Protein AF-X5M7S4-F1 (afdb_monomer_lite)

Foldseek 3Di:
DVQLCVLQVVVVWDWPDWDWDADPDPPDIDIDTHTDDPDVVSVVSSLVSQCPDPPDPHDDDDDDDDDPPPPPPPPPDDDDD

Radius of gyration: 19.51 Å; chains: 1; bounding box: 30×50×58 Å

Organism: NCBI:txid1458461

Secondary structure (DSSP, 8-state):
-HHHHHHHHTTT---SEEEEEE-SSTT-EEEEEE---SSHHHHHHHHHHHHTSTT--------------------------

Structure (mmCIF, N/CA/C/O backbone):
data_AF-X5M7S4-F1
#
_entry.id   AF-X5M7S4-F1
#
loop_
_atom_site.group_PDB
_atom_site.id
_atom_site.type_symbol
_atom_site.label_atom_id
_atom_site.label_alt_id
_atom_site.label_comp_id
_atom_site.label_asym_id
_atom_site.label_entity_id
_atom_site.label_seq_id
_atom_site.pdbx_PDB_ins_code
_atom_site.Cartn_x
_atom_site.Cartn_y
_atom_site.Cartn_z
_atom_site.occupancy
_atom_site.B_iso_or_equiv
_atom_site.auth_seq_id
_atom_site.auth_comp_id
_atom_site.auth_asym_id
_atom_site.auth_atom_id
_atom_site.pdbx_PDB_model_num
ATOM 1 N N . MET A 1 1 ? -1.051 5.644 -10.048 1.00 60.00 1 MET A N 1
ATOM 2 C CA . MET A 1 1 ? -1.447 6.339 -8.800 1.00 60.00 1 MET A CA 1
ATOM 3 C C . MET A 1 1 ? -2.838 5.965 -8.276 1.00 60.00 1 MET A C 1
ATOM 5 O O . MET A 1 1 ? -2.886 5.514 -7.139 1.00 60.00 1 MET A O 1
ATOM 9 N N . PRO A 1 2 ? -3.948 6.032 -9.044 1.00 60.69 2 PRO A N 1
ATOM 10 C CA . PRO A 1 2 ? -5.298 5.751 -8.512 1.00 60.69 2 PRO A CA 1
ATOM 11 C C . PRO A 1 2 ? -5.454 4.363 -7.866 1.00 60.69 2 PRO A C 1
ATOM 13 O O . PRO A 1 2 ? -6.159 4.198 -6.875 1.00 60.69 2 PRO A O 1
ATOM 16 N N . ARG A 1 3 ? -4.721 3.368 -8.386 1.00 78.50 3 ARG A N 1
ATOM 17 C CA . ARG A 1 3 ? -4.719 1.987 -7.880 1.00 78.50 3 ARG A CA 1
ATOM 18 C C . ARG A 1 3 ? -4.190 1.846 -6.448 1.00 78.50 3 ARG A C 1
ATOM 20 O O . ARG A 1 3 ? -4.613 0.933 -5.756 1.00 78.50 3 ARG A O 1
ATOM 27 N N . LEU A 1 4 ? -3.320 2.750 -5.996 1.00 81.50 4 LEU A N 1
ATOM 28 C CA . LEU A 1 4 ? -2.678 2.670 -4.676 1.00 81.50 4 LEU A CA 1
ATOM 29 C C . LEU A 1 4 ? -3.488 3.353 -3.574 1.00 81.50 4 LEU A C 1
ATOM 31 O O . LEU A 1 4 ? -3.311 3.041 -2.404 1.00 81.50 4 LEU A O 1
ATOM 35 N N . ILE A 1 5 ? -4.395 4.257 -3.945 1.00 81.31 5 ILE A N 1
ATOM 36 C CA . ILE A 1 5 ? -5.268 4.970 -3.003 1.00 81.31 5 ILE A CA 1
ATOM 37 C C . ILE A 1 5 ? -6.529 4.142 -2.707 1.00 81.31 5 ILE A C 1
ATOM 39 O O . ILE A 1 5 ? -7.041 4.156 -1.589 1.00 81.31 5 ILE A O 1
ATOM 43 N N . LEU A 1 6 ? -7.004 3.367 -3.688 1.00 84.38 6 LEU A N 1
ATOM 44 C CA . LEU A 1 6 ? -8.208 2.532 -3.586 1.00 84.38 6 LEU A CA 1
ATOM 45 C C . LEU A 1 6 ? -8.258 1.619 -2.342 1.00 84.38 6 LEU A C 1
ATOM 47 O O . LEU A 1 6 ? -9.314 1.573 -1.707 1.00 84.38 6 LEU A O 1
ATOM 51 N N . PRO A 1 7 ? -7.178 0.914 -1.946 1.00 85.94 7 PRO A N 1
ATOM 52 C CA . PRO A 1 7 ? -7.187 0.079 -0.743 1.00 85.94 7 PRO A CA 1
ATOM 53 C C . PRO A 1 7 ? -7.476 0.846 0.554 1.00 85.94 7 PRO A C 1
ATOM 55 O O . PRO A 1 7 ? -8.085 0.277 1.461 1.00 85.94 7 PRO A O 1
ATOM 58 N N . PHE A 1 8 ? -7.083 2.120 0.629 1.00 87.19 8 PHE A N 1
ATOM 59 C CA . PHE A 1 8 ? -7.353 2.996 1.771 1.00 87.19 8 PHE A CA 1
ATOM 60 C C . PHE A 1 8 ? -8.792 3.521 1.719 1.00 87.19 8 PHE A C 1
ATOM 62 O O . PHE A 1 8 ? -9.547 3.364 2.678 1.00 87.19 8 PHE A O 1
ATOM 69 N N . ALA A 1 9 ? -9.214 4.035 0.559 1.00 84.69 9 ALA A N 1
ATOM 70 C CA . ALA A 1 9 ? -10.548 4.606 0.372 1.00 84.69 9 ALA A CA 1
ATOM 71 C C . ALA A 1 9 ? -11.676 3.593 0.639 1.00 84.69 9 ALA A C 1
ATOM 73 O O . ALA A 1 9 ? -12.652 3.923 1.307 1.00 84.69 9 ALA A O 1
ATOM 74 N N . LYS A 1 10 ? -11.520 2.333 0.200 1.00 85.50 10 LYS A N 1
ATOM 75 C CA . LYS A 1 10 ? -12.490 1.249 0.469 1.00 85.50 10 LYS A CA 1
ATOM 76 C C . LYS A 1 10 ? -12.711 0.969 1.960 1.00 85.50 10 LYS A C 1
ATOM 78 O O . LYS A 1 1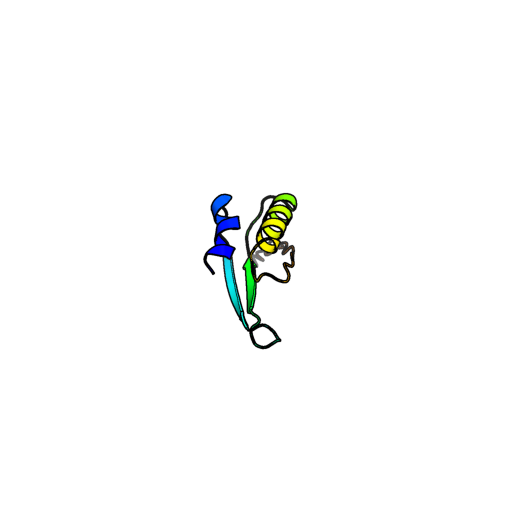0 ? -13.696 0.332 2.311 1.00 85.50 10 LYS A O 1
ATOM 83 N N . ARG A 1 11 ? -11.794 1.414 2.820 1.00 85.19 11 ARG A N 1
ATOM 84 C CA . ARG A 1 11 ? -11.846 1.246 4.278 1.00 85.19 11 ARG A CA 1
ATOM 85 C C . ARG A 1 11 ? -12.211 2.543 5.006 1.00 85.19 11 ARG A C 1
ATOM 87 O O . ARG A 1 11 ? -12.103 2.597 6.222 1.00 85.19 11 ARG A O 1
ATOM 94 N N . GLY A 1 12 ? -12.596 3.592 4.275 1.00 85.81 12 GLY A N 1
ATOM 95 C CA . GLY A 1 12 ? -12.856 4.914 4.851 1.00 85.81 12 GLY A CA 1
ATOM 96 C C . GLY A 1 12 ? -11.601 5.598 5.403 1.00 85.81 12 GLY A C 1
ATOM 97 O O . GLY A 1 12 ? -11.712 6.538 6.183 1.00 85.81 12 GLY A O 1
ATOM 98 N N . LEU A 1 13 ? -10.408 5.133 5.017 1.00 86.62 13 LEU A N 1
ATOM 99 C CA . LEU A 1 13 ? -9.143 5.675 5.498 1.00 86.62 13 LEU A CA 1
ATOM 100 C C . LEU A 1 13 ? -8.649 6.771 4.560 1.00 86.62 13 LEU A C 1
ATOM 102 O O . LEU A 1 13 ? -8.552 6.574 3.345 1.00 86.62 13 LEU A O 1
ATOM 106 N N . VAL A 1 14 ? -8.278 7.908 5.144 1.00 85.88 14 VAL A N 1
ATOM 107 C CA . VAL A 1 14 ? -7.662 9.028 4.432 1.00 85.88 14 VAL A CA 1
ATOM 108 C C . VAL A 1 14 ? -6.189 9.098 4.835 1.00 85.88 14 VAL A C 1
ATOM 110 O O . VAL A 1 14 ? -5.893 9.368 6.002 1.00 85.88 14 VAL A O 1
ATOM 113 N N . PRO A 1 15 ? -5.245 8.847 3.908 1.00 87.69 15 PRO A N 1
ATOM 114 C CA . PRO A 1 15 ? -3.828 9.026 4.190 1.00 87.69 15 PRO A CA 1
ATOM 115 C C . PRO A 1 15 ? -3.527 10.459 4.638 1.00 87.69 15 PRO A C 1
ATOM 117 O O . PRO A 1 15 ? -3.952 11.420 3.999 1.00 87.69 15 PRO A O 1
ATOM 120 N N . LYS A 1 16 ? -2.753 10.606 5.715 1.00 89.00 16 LYS A N 1
ATOM 121 C CA . LYS A 1 16 ? -2.254 11.900 6.204 1.00 89.00 16 LYS A CA 1
ATOM 122 C C . LYS A 1 16 ? -1.183 12.466 5.283 1.00 89.00 16 LYS A C 1
ATOM 124 O O . LYS A 1 16 ? -1.078 13.679 5.117 1.00 89.00 16 LYS A O 1
ATOM 129 N N . ARG A 1 17 ? -0.372 11.581 4.704 1.00 87.56 17 ARG A N 1
ATOM 130 C CA . ARG A 1 17 ? 0.700 11.940 3.785 1.00 87.56 17 ARG A CA 1
ATOM 131 C C . ARG A 1 17 ? 0.764 10.931 2.656 1.00 87.56 17 ARG A C 1
ATOM 133 O O . ARG A 1 17 ? 0.697 9.728 2.885 1.00 87.56 17 ARG A O 1
ATOM 140 N N . PHE A 1 18 ? 0.922 11.445 1.445 1.00 88.81 18 PHE A N 1
ATOM 141 C CA . PHE A 1 18 ? 1.145 10.654 0.249 1.00 88.81 18 PHE A CA 1
ATOM 142 C C . PHE A 1 18 ? 2.231 11.341 -0.573 1.00 88.81 18 PHE A C 1
ATOM 144 O O . PHE A 1 18 ? 2.058 12.483 -0.997 1.00 88.81 18 PHE A O 1
ATOM 151 N N . SER A 1 19 ? 3.365 10.678 -0.772 1.00 89.19 19 SER A N 1
ATOM 152 C CA . SER A 1 19 ? 4.468 11.234 -1.559 1.00 89.19 19 SER A CA 1
ATOM 153 C C . SER A 1 19 ? 5.148 10.167 -2.392 1.00 89.19 19 SER A C 1
ATOM 155 O O . SER A 1 19 ? 5.295 9.030 -1.956 1.00 89.19 19 SER A O 1
ATOM 157 N N . ALA A 1 20 ? 5.593 10.556 -3.580 1.00 89.94 20 ALA A N 1
ATOM 158 C CA . ALA A 1 20 ? 6.314 9.697 -4.501 1.00 89.94 20 ALA A CA 1
ATOM 159 C C . ALA A 1 20 ? 7.722 10.252 -4.724 1.00 89.94 20 ALA A C 1
ATOM 161 O O . ALA A 1 20 ? 7.905 11.463 -4.848 1.00 89.94 20 ALA A O 1
ATOM 162 N N . ARG A 1 21 ? 8.709 9.364 -4.780 1.00 90.38 21 ARG A N 1
ATOM 163 C CA . ARG A 1 21 ? 10.095 9.682 -5.113 1.00 90.38 21 ARG A CA 1
ATOM 164 C C . ARG A 1 21 ? 10.596 8.653 -6.118 1.00 90.38 21 ARG A C 1
ATOM 166 O O . ARG A 1 21 ? 10.241 7.481 -6.008 1.00 90.38 21 ARG A O 1
ATOM 173 N N . ALA A 1 22 ? 11.410 9.082 -7.080 1.00 89.69 22 ALA A N 1
ATOM 174 C CA . ALA A 1 22 ? 12.143 8.147 -7.929 1.00 89.69 22 ALA A CA 1
ATOM 175 C C . ALA A 1 22 ? 12.923 7.159 -7.045 1.00 89.69 22 ALA A C 1
ATOM 177 O O . ALA A 1 22 ? 13.539 7.567 -6.054 1.00 89.69 22 ALA A O 1
ATOM 178 N N . GLY A 1 23 ? 12.823 5.874 -7.375 1.00 84.44 23 GLY A N 1
ATOM 179 C CA . GLY A 1 23 ? 13.584 4.826 -6.710 1.00 84.44 23 GLY A CA 1
ATOM 180 C C . GLY A 1 23 ? 15.074 4.946 -7.026 1.00 84.44 23 GLY A C 1
ATOM 181 O O . GLY A 1 23 ? 15.484 5.727 -7.885 1.00 84.44 23 GLY A O 1
ATOM 182 N N . SER A 1 24 ? 15.889 4.162 -6.324 1.00 82.94 24 SER A N 1
ATOM 183 C CA . SER A 1 24 ? 17.339 4.115 -6.553 1.00 82.94 24 SER A CA 1
ATOM 184 C C . SER A 1 24 ? 17.701 3.596 -7.948 1.00 82.94 24 SER A C 1
ATOM 186 O O . SER A 1 24 ? 18.756 3.935 -8.475 1.00 82.94 24 SER A O 1
ATOM 188 N N . GLU A 1 25 ? 16.820 2.796 -8.548 1.00 85.12 25 GLU A N 1
ATOM 189 C CA . GLU A 1 25 ? 16.993 2.229 -9.879 1.00 85.12 25 GLU A CA 1
ATOM 190 C C . GLU A 1 25 ? 16.141 2.965 -10.931 1.00 85.12 25 GLU A C 1
ATOM 192 O O . GLU A 1 25 ? 15.001 3.359 -10.650 1.00 85.12 25 GLU A O 1
ATOM 197 N N . PRO A 1 26 ? 16.647 3.139 -12.167 1.00 87.62 26 PRO A N 1
ATOM 198 C CA . PRO A 1 26 ? 15.878 3.731 -13.256 1.00 87.62 26 PRO A CA 1
ATOM 199 C C . PRO A 1 26 ? 14.562 2.986 -13.500 1.00 87.62 26 PRO A C 1
ATOM 201 O O . PRO A 1 26 ? 14.533 1.764 -13.602 1.00 87.62 26 PRO A O 1
A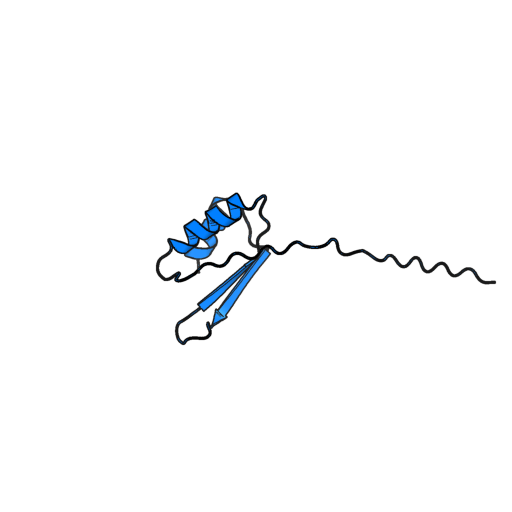TOM 204 N N . GLY A 1 27 ? 13.462 3.730 -13.613 1.00 86.62 27 GLY A N 1
ATOM 205 C CA . GLY A 1 27 ? 12.126 3.161 -13.822 1.00 86.62 27 GLY A CA 1
ATOM 206 C C . GLY A 1 27 ? 11.401 2.735 -12.542 1.00 86.62 27 GLY A C 1
ATOM 207 O O . GLY A 1 27 ? 10.212 2.424 -12.604 1.00 86.62 27 GLY A O 1
ATOM 208 N N . TRP A 1 28 ? 12.058 2.793 -11.381 1.00 89.12 28 TRP A N 1
ATOM 209 C CA . TRP A 1 28 ? 11.429 2.496 -10.098 1.00 89.12 28 TRP A CA 1
ATOM 210 C C . TRP A 1 28 ? 10.827 3.738 -9.450 1.00 89.12 28 TRP A C 1
ATOM 212 O O . TRP A 1 28 ? 11.334 4.857 -9.569 1.00 89.12 28 TRP A O 1
ATOM 222 N N . LEU A 1 29 ? 9.742 3.530 -8.706 1.00 90.06 29 LEU A N 1
ATOM 223 C CA . LEU A 1 29 ? 9.055 4.578 -7.967 1.00 90.06 29 LEU A CA 1
ATOM 224 C C . LEU A 1 29 ? 8.791 4.108 -6.540 1.00 90.06 29 LEU A C 1
ATOM 226 O O . LEU A 1 29 ? 8.080 3.131 -6.319 1.00 90.06 29 LEU A O 1
ATOM 230 N N . THR A 1 30 ? 9.325 4.835 -5.566 1.00 91.25 30 THR A N 1
ATOM 231 C CA . THR A 1 30 ? 9.039 4.606 -4.152 1.00 91.25 30 THR A CA 1
ATOM 232 C C . THR A 1 30 ? 7.909 5.525 -3.716 1.00 91.25 30 THR A C 1
ATOM 234 O O . THR A 1 30 ? 7.956 6.739 -3.927 1.00 91.25 30 THR A O 1
ATOM 237 N N . ILE A 1 31 ? 6.884 4.949 -3.095 1.00 90.81 31 ILE A N 1
ATOM 238 C CA . ILE A 1 31 ? 5.693 5.675 -2.662 1.00 90.81 31 ILE A CA 1
ATOM 239 C C . ILE A 1 31 ? 5.557 5.518 -1.158 1.00 90.81 31 ILE A C 1
ATOM 241 O O . ILE A 1 31 ? 5.455 4.409 -0.644 1.00 90.81 31 ILE A O 1
ATOM 245 N N . TRP A 1 32 ? 5.540 6.652 -0.475 1.00 91.25 32 TRP A N 1
ATOM 246 C CA . TRP A 1 32 ? 5.376 6.750 0.964 1.00 91.25 32 TRP A CA 1
ATOM 247 C C . TRP A 1 32 ? 3.945 7.147 1.278 1.00 91.25 32 TRP A C 1
ATOM 249 O O . TRP A 1 32 ? 3.454 8.167 0.778 1.00 91.25 32 TRP A O 1
ATOM 259 N N . VAL A 1 33 ? 3.295 6.347 2.118 1.00 90.50 33 VAL A N 1
ATOM 260 C CA . VAL A 1 33 ? 1.928 6.580 2.575 1.00 90.50 33 VAL A CA 1
ATOM 261 C C . VAL A 1 33 ? 1.912 6.526 4.095 1.00 90.50 33 VAL A C 1
ATOM 263 O O . VAL A 1 33 ? 2.223 5.495 4.678 1.00 90.50 33 VAL A O 1
ATOM 266 N N . GLU A 1 34 ? 1.543 7.634 4.732 1.00 91.06 34 GLU A N 1
ATOM 267 C CA . GLU A 1 34 ? 1.308 7.693 6.176 1.00 91.06 34 GLU A CA 1
ATOM 268 C C . GLU A 1 34 ? -0.201 7.712 6.412 1.00 91.06 34 GLU A C 1
ATOM 270 O O . GLU A 1 34 ? -0.906 8.574 5.879 1.00 91.06 34 GLU A O 1
ATOM 275 N N . ALA A 1 35 ? -0.707 6.781 7.214 1.00 89.12 35 ALA A N 1
ATOM 276 C CA . ALA A 1 35 ? -2.109 6.712 7.602 1.00 89.12 35 ALA A CA 1
ATOM 277 C C . ALA A 1 35 ? -2.21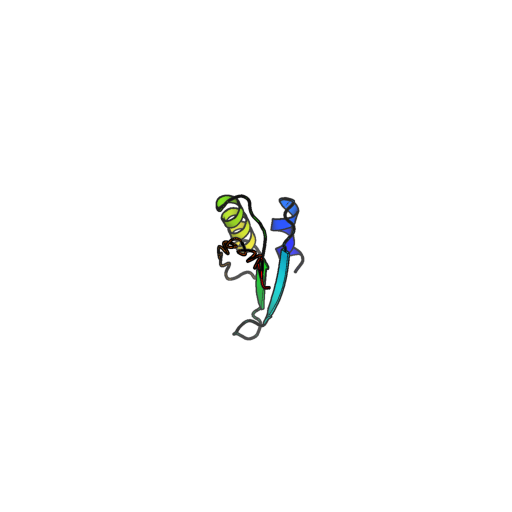7 6.360 9.086 1.00 89.12 35 ALA A C 1
ATOM 279 O O . ALA A 1 35 ? -1.351 5.690 9.640 1.00 89.12 35 ALA A O 1
ATOM 280 N N . GLU A 1 36 ? -3.281 6.832 9.726 1.00 88.94 36 GLU A N 1
ATOM 281 C CA . GLU A 1 36 ? -3.625 6.400 11.077 1.00 88.94 36 GLU A CA 1
ATOM 282 C C . GLU A 1 36 ? -4.526 5.177 10.975 1.00 88.94 36 GLU A C 1
ATOM 284 O O . GLU A 1 36 ? -5.524 5.196 10.253 1.00 88.94 36 GLU A O 1
ATOM 289 N N . LEU A 1 37 ? -4.125 4.105 11.648 1.00 86.69 37 LEU A N 1
ATOM 290 C CA . LEU A 1 37 ? -4.794 2.814 11.620 1.00 86.69 37 LEU A CA 1
ATOM 291 C C . LEU A 1 37 ? -5.149 2.419 13.052 1.00 86.69 37 LEU A C 1
ATOM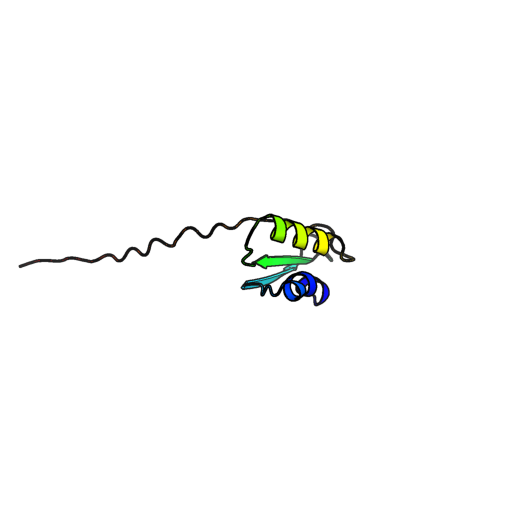 293 O O . LEU A 1 37 ? -4.439 2.780 13.988 1.00 86.69 37 LEU A O 1
ATOM 297 N N . SER A 1 38 ? -6.259 1.701 13.208 1.00 83.12 38 SER A N 1
ATOM 298 C CA . SER A 1 38 ? -6.742 1.231 14.509 1.00 83.12 38 SER A CA 1
ATOM 299 C C . SER A 1 38 ? -5.853 0.147 15.112 1.00 83.12 38 SER A C 1
ATOM 301 O O . SER A 1 38 ? -5.747 0.051 16.331 1.00 83.12 38 SER A O 1
ATOM 303 N N . ASP A 1 39 ? -5.245 -0.677 14.259 1.00 84.62 39 ASP A N 1
ATOM 304 C CA . ASP A 1 39 ? -4.515 -1.874 14.650 1.00 84.62 39 ASP A CA 1
ATOM 305 C C . ASP A 1 39 ? -3.568 -2.356 13.535 1.00 84.62 39 ASP A C 1
ATOM 307 O O . ASP A 1 39 ? -3.659 -1.957 12.365 1.00 84.62 39 ASP A O 1
ATOM 311 N N . ASP A 1 40 ? -2.671 -3.268 13.910 1.00 86.88 40 ASP A N 1
ATOM 312 C CA . ASP A 1 40 ? -1.697 -3.883 13.006 1.00 86.88 40 ASP A CA 1
ATOM 313 C C . ASP A 1 40 ? -2.353 -4.807 11.969 1.00 86.88 40 ASP A C 1
ATOM 315 O O . ASP A 1 40 ? -1.805 -5.027 10.884 1.00 86.88 40 ASP A O 1
ATOM 319 N N . ALA A 1 41 ? -3.535 -5.361 12.256 1.00 88.94 41 ALA A N 1
ATOM 320 C CA . ALA A 1 41 ? -4.234 -6.241 11.323 1.00 88.94 41 ALA A CA 1
ATOM 321 C C . ALA A 1 41 ? -4.743 -5.456 10.101 1.00 88.94 41 ALA A C 1
ATOM 323 O O . ALA A 1 41 ? -4.625 -5.924 8.964 1.00 88.94 41 ALA A O 1
ATOM 324 N N . ALA A 1 42 ? -5.223 -4.228 10.307 1.00 88.06 42 ALA A N 1
ATOM 325 C CA . ALA A 1 42 ? -5.601 -3.297 9.256 1.00 88.06 42 ALA A CA 1
ATOM 326 C C . ALA A 1 42 ? -4.393 -2.928 8.384 1.00 88.06 42 ALA A C 1
ATOM 328 O O . ALA A 1 42 ? -4.494 -2.967 7.152 1.00 88.06 42 ALA A O 1
ATOM 329 N N . ALA A 1 43 ? -3.236 -2.655 9.000 1.00 89.06 43 ALA A N 1
ATOM 330 C CA . ALA A 1 43 ? -1.989 -2.373 8.286 1.00 89.06 43 ALA A CA 1
ATOM 331 C C . ALA A 1 43 ? -1.567 -3.552 7.396 1.00 89.06 43 ALA A C 1
ATOM 333 O O . ALA A 1 43 ? -1.330 -3.386 6.196 1.00 89.06 43 ALA A O 1
ATOM 334 N N . ASN A 1 44 ? -1.567 -4.764 7.956 1.00 91.31 44 ASN A N 1
ATOM 335 C CA . ASN A 1 44 ? -1.226 -5.987 7.234 1.00 91.31 44 ASN A CA 1
ATOM 336 C C . ASN A 1 44 ? -2.212 -6.296 6.096 1.00 91.31 44 ASN A C 1
ATOM 338 O O . ASN A 1 44 ? -1.793 -6.664 4.996 1.00 91.31 44 ASN A O 1
ATOM 342 N N . SER A 1 45 ? -3.513 -6.089 6.316 1.00 91.38 45 SER A N 1
ATOM 343 C CA . SER A 1 45 ? -4.547 -6.259 5.287 1.00 91.38 45 SER A CA 1
ATOM 344 C C . SER A 1 45 ? -4.346 -5.298 4.111 1.00 91.38 45 SER A C 1
ATOM 346 O O . SER A 1 45 ? -4.457 -5.693 2.947 1.00 91.38 45 SER A O 1
ATO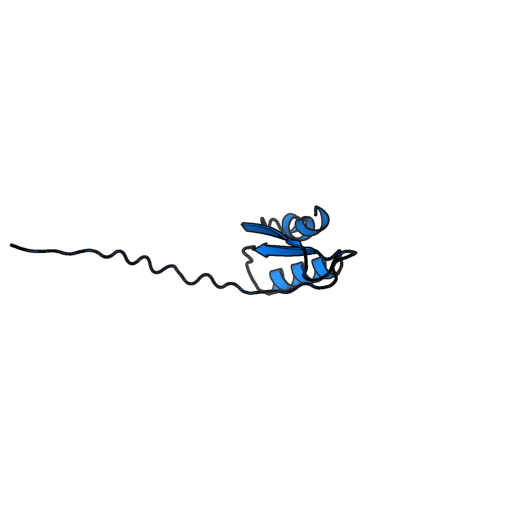M 348 N N . ILE A 1 46 ? -4.027 -4.030 4.384 1.00 90.88 46 ILE A N 1
ATOM 349 C CA . ILE A 1 46 ? -3.761 -3.032 3.341 1.00 90.88 46 ILE A CA 1
ATOM 350 C C . ILE A 1 46 ? -2.476 -3.380 2.588 1.00 90.88 46 ILE A C 1
ATOM 352 O O . IL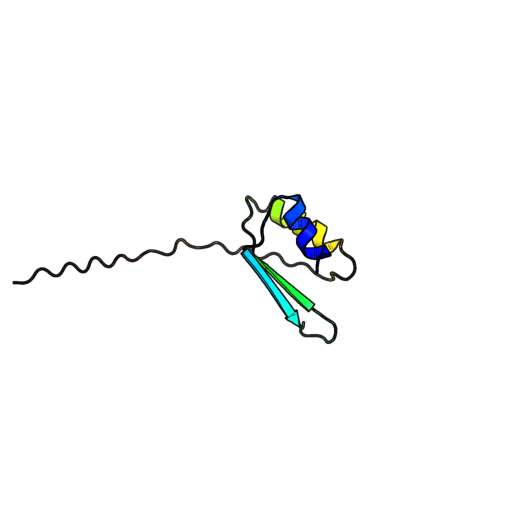E A 1 46 ? -2.491 -3.395 1.357 1.00 90.88 46 ILE A O 1
ATOM 356 N N . ALA A 1 47 ? -1.399 -3.731 3.296 1.00 91.56 47 ALA A N 1
ATOM 357 C CA . ALA A 1 47 ? -0.140 -4.129 2.673 1.00 91.56 47 ALA A CA 1
ATOM 358 C C . ALA A 1 47 ? -0.305 -5.354 1.766 1.00 91.56 47 ALA A C 1
ATOM 360 O O . ALA A 1 47 ? 0.196 -5.359 0.644 1.00 91.56 47 ALA A O 1
ATOM 361 N N . SER A 1 48 ? -1.058 -6.363 2.212 1.00 92.25 48 SER A N 1
ATOM 362 C CA . SER A 1 48 ? -1.383 -7.542 1.403 1.00 92.25 48 SER A CA 1
ATOM 363 C C . SER A 1 48 ? -2.120 -7.163 0.111 1.00 92.25 48 SER A C 1
ATOM 365 O O . SER A 1 48 ? -1.734 -7.611 -0.966 1.00 92.25 48 SER A O 1
ATOM 367 N N . ASN A 1 49 ? -3.108 -6.263 0.185 1.00 91.38 49 ASN A N 1
ATOM 368 C CA . ASN A 1 49 ? -3.811 -5.778 -1.007 1.00 91.38 49 ASN A CA 1
ATOM 369 C C . ASN A 1 49 ? -2.895 -5.001 -1.962 1.00 91.38 49 ASN A C 1
ATOM 371 O O . ASN A 1 49 ? -3.027 -5.139 -3.175 1.00 91.38 49 ASN A O 1
ATOM 375 N N . LEU A 1 50 ? -1.973 -4.192 -1.432 1.00 91.62 50 LEU A N 1
ATOM 376 C CA . LEU A 1 50 ? -1.029 -3.423 -2.244 1.00 91.62 50 LEU A CA 1
ATOM 377 C C . LEU A 1 50 ? -0.037 -4.329 -2.984 1.00 91.62 50 LEU A C 1
ATOM 379 O O . LEU A 1 50 ? 0.229 -4.084 -4.156 1.00 91.62 50 LEU A O 1
ATOM 383 N N . ARG A 1 51 ? 0.443 -5.403 -2.342 1.00 92.19 51 ARG A N 1
ATOM 384 C CA . ARG A 1 51 ? 1.317 -6.412 -2.974 1.00 92.19 51 ARG A CA 1
ATOM 385 C C . ARG A 1 51 ? 0.643 -7.135 -4.144 1.00 92.19 51 ARG A C 1
ATOM 387 O O . ARG A 1 51 ? 1.327 -7.610 -5.037 1.00 92.19 51 ARG A O 1
ATOM 394 N N . GLY A 1 52 ? -0.689 -7.205 -4.160 1.00 89.50 52 GLY A N 1
ATOM 395 C CA . GLY A 1 52 ? -1.452 -7.796 -5.265 1.00 89.50 52 GLY A CA 1
ATOM 396 C C . GLY A 1 52 ? -1.623 -6.887 -6.490 1.00 89.50 52 GLY A C 1
ATOM 397 O O . GLY A 1 52 ? -2.231 -7.302 -7.476 1.00 89.50 52 GLY A O 1
ATOM 398 N N . ILE A 1 53 ? -1.147 -5.638 -6.450 1.00 89.31 53 ILE A N 1
ATOM 399 C CA . ILE A 1 53 ? -1.290 -4.692 -7.561 1.00 89.31 53 ILE A CA 1
ATOM 400 C C . ILE A 1 53 ? -0.161 -4.908 -8.572 1.00 89.31 53 ILE A C 1
ATOM 402 O O . ILE A 1 53 ? 1.015 -4.902 -8.223 1.00 89.31 53 ILE A O 1
ATOM 406 N N . LEU A 1 54 ? -0.520 -5.018 -9.855 1.00 83.50 54 LEU A N 1
ATOM 407 C CA . LEU A 1 54 ? 0.442 -5.093 -10.957 1.00 83.50 54 LEU A CA 1
ATOM 408 C C . LEU A 1 54 ? 1.465 -3.940 -10.883 1.00 83.50 54 LEU A C 1
ATOM 410 O O . LEU A 1 54 ? 1.065 -2.777 -10.771 1.00 83.50 54 LEU A O 1
ATOM 414 N N . CYS A 1 55 ? 2.754 -4.277 -11.006 1.00 87.12 55 CYS A N 1
ATOM 415 C CA . CYS A 1 55 ? 3.909 -3.370 -10.902 1.00 87.12 55 CYS A CA 1
ATOM 416 C C . CYS A 1 55 ? 4.235 -2.863 -9.484 1.00 87.12 55 CYS A C 1
ATOM 418 O O . CYS A 1 55 ? 5.015 -1.921 -9.348 1.00 87.12 55 CYS A O 1
ATOM 420 N N . VAL A 1 56 ? 3.669 -3.465 -8.433 1.00 89.69 56 VAL A N 1
ATOM 421 C CA . VAL A 1 56 ? 4.177 -3.311 -7.064 1.00 89.69 56 VAL A CA 1
ATOM 422 C C . VAL A 1 56 ? 5.104 -4.479 -6.766 1.00 89.69 56 VAL A C 1
ATOM 424 O O . VAL A 1 56 ? 4.659 -5.617 -6.688 1.00 89.69 56 VAL A O 1
ATOM 427 N N . ASP A 1 57 ? 6.387 -4.182 -6.606 1.00 90.19 57 ASP A N 1
ATOM 428 C CA . ASP A 1 57 ? 7.400 -5.194 -6.303 1.00 90.19 57 ASP A CA 1
ATOM 429 C C . ASP A 1 57 ? 7.458 -5.509 -4.799 1.00 90.19 57 ASP A C 1
ATOM 431 O O . ASP A 1 57 ? 7.351 -6.659 -4.378 1.00 90.19 57 ASP A O 1
ATOM 435 N N . ALA A 1 58 ? 7.517 -4.467 -3.964 1.00 90.88 58 ALA A N 1
ATOM 436 C CA . ALA A 1 58 ? 7.616 -4.604 -2.517 1.00 90.88 58 ALA A CA 1
ATOM 437 C C . ALA A 1 58 ? 6.720 -3.606 -1.773 1.00 90.88 58 ALA A C 1
ATOM 439 O O . ALA A 1 58 ? 6.469 -2.488 -2.226 1.00 90.88 58 ALA A O 1
ATOM 440 N N . VAL A 1 59 ? 6.261 -4.017 -0.585 1.00 92.69 59 VAL A N 1
ATOM 441 C CA . VAL A 1 59 ? 5.523 -3.165 0.359 1.00 92.69 59 VAL A CA 1
ATOM 442 C C . VAL A 1 59 ? 6.092 -3.363 1.754 1.00 92.69 59 VAL A C 1
ATOM 444 O O . VAL A 1 59 ? 5.987 -4.460 2.321 1.00 92.69 59 VAL A O 1
ATOM 447 N N . LEU A 1 60 ? 6.660 -2.285 2.290 1.00 90.75 60 LEU A N 1
ATOM 448 C CA . LEU A 1 60 ? 7.217 -2.205 3.635 1.00 90.75 60 LEU A CA 1
ATOM 449 C C . LEU A 1 60 ? 6.208 -1.539 4.574 1.00 90.75 60 LEU A C 1
ATOM 451 O O . LEU A 1 60 ? 5.494 -0.618 4.175 1.00 90.75 60 LEU A O 1
ATOM 455 N N . LEU A 1 61 ? 6.146 -2.030 5.809 1.00 90.62 61 LEU A N 1
ATOM 456 C CA . LEU A 1 61 ? 5.334 -1.465 6.880 1.00 90.62 61 LEU A CA 1
ATOM 457 C C . LEU A 1 61 ? 6.268 -0.897 7.944 1.00 90.62 61 LEU A C 1
ATOM 459 O O . LEU A 1 61 ? 7.186 -1.584 8.384 1.00 90.62 61 LEU A O 1
ATOM 463 N N . GLU A 1 62 ? 6.014 0.340 8.352 1.00 87.50 62 GLU A N 1
ATOM 464 C CA . GLU A 1 62 ? 6.749 1.013 9.418 1.00 87.50 62 GLU A CA 1
ATOM 465 C C . GLU A 1 62 ? 5.742 1.563 10.431 1.00 87.50 62 GLU A C 1
ATOM 467 O O . GLU A 1 62 ? 4.838 2.322 10.074 1.00 87.50 62 GLU A O 1
ATOM 472 N N . GLU A 1 63 ? 5.871 1.160 11.697 1.00 83.88 63 GLU A N 1
ATOM 473 C CA . GLU A 1 63 ? 5.028 1.669 12.777 1.00 83.88 63 GLU A CA 1
ATOM 474 C C . GLU A 1 63 ? 5.655 2.952 13.336 1.00 83.88 63 GLU A C 1
ATOM 476 O O . GLU A 1 63 ? 6.632 2.927 14.084 1.00 83.88 63 GLU A O 1
ATOM 481 N N . THR A 1 64 ? 5.087 4.106 12.991 1.00 78.12 64 THR A N 1
ATOM 482 C CA . THR A 1 64 ? 5.484 5.374 13.610 1.00 78.12 64 THR A CA 1
ATOM 483 C C . THR A 1 64 ? 4.595 5.663 14.816 1.00 78.12 64 THR A C 1
ATOM 485 O O . THR A 1 64 ? 3.543 6.297 14.698 1.00 78.12 64 THR A O 1
ATOM 488 N N . ARG A 1 65 ? 5.028 5.253 16.014 1.00 67.62 65 ARG A N 1
ATOM 489 C CA . ARG A 1 65 ? 4.381 5.696 17.259 1.00 67.62 65 ARG A CA 1
ATOM 490 C C . ARG A 1 65 ? 4.672 7.172 17.485 1.00 67.62 65 ARG A C 1
ATOM 492 O O . ARG A 1 65 ? 5.794 7.561 17.808 1.00 67.62 65 ARG A O 1
ATOM 499 N N . ARG A 1 66 ? 3.649 8.018 17.342 1.00 61.00 66 ARG A N 1
ATOM 500 C CA . ARG A 1 66 ? 3.741 9.420 17.760 1.00 61.00 66 ARG A CA 1
ATOM 501 C C . ARG A 1 66 ? 3.852 9.455 19.282 1.00 61.00 66 ARG A C 1
ATOM 503 O O . ARG A 1 66 ? 2.849 9.345 19.980 1.00 61.00 66 ARG A O 1
ATOM 510 N N . LEU A 1 67 ? 5.071 9.616 19.795 1.00 51.94 67 LEU A N 1
ATOM 511 C CA . LEU A 1 67 ? 5.271 9.979 21.195 1.00 51.94 67 LEU A CA 1
ATOM 512 C C . LEU A 1 67 ? 4.483 11.271 21.471 1.00 51.94 67 LEU A C 1
ATOM 514 O O . LEU A 1 67 ? 4.522 12.189 20.638 1.00 51.94 67 LEU A O 1
ATOM 518 N N . PRO A 1 68 ? 3.754 11.370 22.598 1.00 50.09 68 PRO A N 1
ATOM 519 C CA . PRO A 1 68 ? 3.067 12.600 22.943 1.00 50.09 68 PRO A CA 1
ATOM 520 C C . PRO A 1 68 ? 4.116 13.706 22.993 1.00 50.09 68 PRO A C 1
ATOM 522 O O . PRO A 1 68 ? 5.080 13.627 23.756 1.00 50.09 68 PRO A O 1
ATOM 525 N N . ARG A 1 69 ? 3.957 14.734 22.151 1.00 53.59 69 ARG A N 1
ATOM 526 C CA . ARG A 1 69 ? 4.768 15.945 22.265 1.00 53.59 69 ARG A CA 1
ATOM 527 C C . ARG A 1 69 ? 4.533 16.485 23.669 1.00 53.59 69 ARG A C 1
ATOM 529 O O . ARG A 1 69 ? 3.468 17.042 23.934 1.00 53.59 69 ARG A O 1
ATOM 536 N N . ARG A 1 70 ? 5.505 16.285 24.566 1.00 50.53 70 ARG A N 1
ATOM 537 C CA . ARG A 1 70 ? 5.543 16.916 25.883 1.00 50.53 70 ARG A CA 1
ATOM 538 C C . ARG A 1 70 ? 5.470 18.411 25.618 1.00 50.53 70 ARG A C 1
ATOM 540 O O . ARG A 1 70 ? 6.435 19.028 25.179 1.00 50.53 70 ARG A O 1
ATOM 547 N N . ARG A 1 71 ? 4.278 18.976 25.786 1.00 52.66 71 ARG A N 1
ATOM 548 C CA . ARG A 1 71 ? 4.063 20.414 25.764 1.00 52.66 71 ARG A CA 1
ATOM 549 C C . ARG A 1 71 ? 4.702 20.901 27.056 1.00 52.66 71 ARG A C 1
ATOM 551 O O . ARG A 1 71 ? 4.035 20.955 28.084 1.00 52.66 71 ARG A O 1
ATOM 558 N N . GLU A 1 72 ? 6.006 21.160 27.028 1.00 51.84 72 GLU A N 1
ATOM 559 C CA . GLU A 1 72 ? 6.654 21.972 28.051 1.00 51.84 72 GLU A CA 1
ATOM 560 C C . GLU A 1 72 ? 6.006 23.352 27.970 1.00 51.84 72 GLU A C 1
ATOM 562 O O . GLU A 1 72 ? 6.436 24.250 27.255 1.00 51.84 72 GLU A O 1
ATOM 567 N N . ARG A 1 73 ? 4.878 23.496 28.671 1.00 50.41 73 ARG A N 1
ATOM 568 C CA . ARG A 1 73 ? 4.485 24.777 29.225 1.00 50.41 73 ARG A CA 1
ATOM 569 C C . ARG A 1 73 ? 5.531 25.056 30.290 1.00 50.41 73 ARG A C 1
ATOM 571 O O . ARG A 1 73 ? 5.364 24.666 31.442 1.00 50.41 73 ARG A O 1
ATOM 578 N N . SER A 1 74 ? 6.631 25.673 29.882 1.00 53.03 74 SER A N 1
ATOM 579 C CA . SER A 1 74 ? 7.445 26.462 30.785 1.00 53.03 74 SER A CA 1
ATOM 580 C C . SER A 1 74 ? 6.533 27.557 31.337 1.00 53.03 74 SER A C 1
ATOM 582 O O . SER A 1 74 ? 6.354 28.621 30.750 1.00 53.03 74 SER A O 1
ATOM 584 N N . PHE A 1 75 ? 5.880 27.264 32.461 1.00 56.12 75 PHE A N 1
ATOM 585 C CA . PHE A 1 75 ? 5.446 28.305 33.373 1.00 56.12 75 PHE A CA 1
ATOM 586 C C . PHE A 1 75 ? 6.731 28.906 33.931 1.00 56.12 75 PHE A C 1
ATOM 588 O O . PHE A 1 75 ? 7.300 28.405 34.897 1.00 56.12 75 PHE A O 1
ATOM 595 N N . GLY A 1 76 ? 7.226 29.943 33.258 1.00 45.66 76 GLY A N 1
ATOM 596 C CA . GLY A 1 76 ? 8.185 30.864 33.840 1.00 45.66 76 GLY A CA 1
ATOM 597 C C . GLY A 1 76 ? 7.489 31.601 34.973 1.00 45.66 76 GLY A C 1
ATOM 598 O O . GLY A 1 76 ? 6.943 32.680 34.776 1.00 45.66 76 GLY A O 1
ATOM 599 N N . ALA A 1 77 ? 7.464 30.974 36.146 1.00 55.62 77 ALA A N 1
ATOM 600 C CA . ALA A 1 77 ? 7.361 31.680 37.401 1.00 55.62 77 ALA A CA 1
ATOM 601 C C . ALA A 1 77 ? 8.643 32.504 37.547 1.00 55.62 77 ALA A C 1
ATOM 603 O O . ALA A 1 77 ? 9.712 31.951 37.788 1.00 55.62 77 ALA A O 1
ATOM 604 N N . PHE A 1 78 ? 8.530 33.818 37.395 1.00 51.19 78 PHE A N 1
ATOM 605 C CA . PHE A 1 78 ? 9.480 34.739 37.997 1.00 51.19 78 PHE A CA 1
ATOM 606 C C . PHE A 1 78 ? 8.705 35.622 38.964 1.00 51.19 78 PHE A C 1
ATOM 608 O O . PHE A 1 78 ? 8.015 36.561 38.579 1.00 51.19 78 PHE A O 1
ATOM 615 N N . ALA A 1 79 ? 8.792 35.229 40.232 1.00 45.91 79 ALA A N 1
ATOM 616 C CA . ALA A 1 79 ? 8.687 36.131 41.359 1.00 45.91 79 ALA A CA 1
ATOM 617 C C . ALA A 1 79 ? 10.043 36.836 41.525 1.00 45.91 79 ALA A C 1
ATOM 619 O O . ALA A 1 79 ? 11.070 36.163 41.583 1.00 45.91 79 ALA A O 1
ATOM 620 N N . ALA A 1 80 ? 10.023 38.163 41.577 1.00 46.62 80 ALA A N 1
ATOM 621 C CA . ALA A 1 80 ? 10.994 39.084 42.184 1.00 46.62 80 ALA A CA 1
ATOM 622 C C . ALA A 1 80 ? 10.405 40.482 41.907 1.00 46.62 80 ALA A C 1
ATOM 624 O O . ALA A 1 80 ? 10.047 40.756 40.766 1.00 46.62 80 ALA A O 1
ATOM 625 N N . GLY A 1 81 ? 10.112 41.338 42.879 1.00 39.12 81 GLY A N 1
ATOM 626 C CA . GLY A 1 81 ? 10.928 41.711 44.029 1.00 39.12 81 GLY A CA 1
ATOM 627 C C . GLY A 1 81 ? 11.162 43.207 43.892 1.00 39.12 81 GLY A C 1
ATOM 628 O O . GLY A 1 81 ? 11.795 43.574 42.881 1.00 39.12 81 GLY A O 1
#

pLDDT: mean 79.64, std 15.44, range [39.12, 92.69]

Sequence (81 aa):
MPRLILPFAKRGLVPKRFSARAGSEPGWLTIWVEAELSDDAAANSIASNLRGILCVDAVLLEETRRLPRRRERSFGAFAAG